Protein AF-A0A4Y2E9I8-F1 (afdb_monomer_lite)

Secondary structure (DSSP, 8-state):
-HHHHHHHHHHHHHHHHHHHHHS--HHHHHHHHHHHHHTTSS------------HHHHHHHHHH-TT--HHHHHHHHT--HHHHHHHHHHSGGGGTSSTTGGGSS--

Structure (mmCIF, N/CA/C/O backbone):
data_AF-A0A4Y2E9I8-F1
#
_entry.id   AF-A0A4Y2E9I8-F1
#
loop_
_atom_site.group_PDB
_atom_site.id
_atom_site.type_symbol
_atom_site.label_atom_id
_atom_site.label_alt_id
_atom_site.label_comp_id
_atom_site.label_asym_id
_atom_site.label_entity_id
_atom_site.label_seq_id
_atom_site.pdbx_PDB_ins_code
_atom_site.Cartn_x
_atom_site.Cartn_y
_atom_site.Cartn_z
_atom_site.occupancy
_atom_site.B_iso_or_equiv
_atom_site.auth_seq_id
_atom_site.auth_comp_id
_atom_site.auth_asym_id
_atom_site.auth_atom_id
_atom_site.pdbx_PDB_model_num
ATOM 1 N N . MET A 1 1 ? 27.742 11.041 17.608 1.00 61.47 1 MET A N 1
ATOM 2 C CA . MET A 1 1 ? 26.608 10.712 16.706 1.00 61.47 1 MET A CA 1
ATOM 3 C C . MET A 1 1 ? 25.379 10.125 17.423 1.00 61.47 1 MET A C 1
ATOM 5 O O . MET A 1 1 ? 24.273 10.298 16.929 1.00 61.47 1 MET A O 1
ATOM 9 N N . LEU A 1 2 ? 25.529 9.510 18.608 1.00 61.69 2 LEU A N 1
ATOM 10 C CA . LEU A 1 2 ? 24.432 8.909 19.395 1.00 61.69 2 LEU A CA 1
ATOM 11 C C . LEU A 1 2 ? 23.350 9.910 19.869 1.00 61.69 2 LEU A C 1
ATOM 13 O O . LEU A 1 2 ? 22.173 9.569 19.943 1.00 61.69 2 LEU A O 1
ATOM 17 N N . LEU A 1 3 ? 23.739 11.164 20.132 1.00 62.16 3 LEU A N 1
ATOM 18 C CA . LEU A 1 3 ? 22.830 12.228 20.582 1.00 62.16 3 LEU A CA 1
ATOM 19 C C . LEU A 1 3 ? 21.761 12.582 19.534 1.00 62.16 3 LEU A C 1
ATOM 21 O O . LEU A 1 3 ? 20.611 12.819 19.888 1.00 62.16 3 LEU A O 1
ATOM 25 N N . ILE A 1 4 ? 22.112 12.540 18.245 1.00 70.12 4 ILE A N 1
ATOM 26 C CA . ILE A 1 4 ? 21.198 12.870 17.139 1.00 70.12 4 ILE A CA 1
ATOM 27 C C . ILE A 1 4 ? 20.116 11.790 16.998 1.00 70.12 4 ILE A C 1
ATOM 29 O O . ILE A 1 4 ? 18.939 12.101 16.821 1.00 70.12 4 ILE A O 1
ATOM 33 N N . TYR A 1 5 ? 20.495 10.518 17.151 1.00 64.06 5 TYR A N 1
ATOM 34 C CA . TYR A 1 5 ? 19.553 9.398 17.110 1.00 64.06 5 TYR A CA 1
ATOM 35 C C . TYR A 1 5 ? 18.643 9.359 18.351 1.00 64.06 5 TYR A C 1
ATOM 37 O O . TYR A 1 5 ? 17.439 9.130 18.234 1.00 64.06 5 TYR A O 1
ATOM 45 N N . GLY A 1 6 ? 19.188 9.662 19.537 1.00 71.75 6 GLY A N 1
ATOM 46 C CA . GLY A 1 6 ? 18.408 9.789 20.774 1.00 71.75 6 GLY A CA 1
ATOM 47 C C . GLY A 1 6 ? 17.370 10.915 20.713 1.00 71.75 6 GLY A C 1
ATOM 48 O O . GLY A 1 6 ? 16.214 10.716 21.091 1.00 71.75 6 GLY A O 1
ATOM 49 N N . GLU A 1 7 ? 17.749 12.071 20.163 1.00 76.56 7 GLU A N 1
ATOM 50 C CA . GLU A 1 7 ? 16.843 13.195 19.902 1.00 76.56 7 GLU A CA 1
ATOM 51 C C . GLU A 1 7 ? 15.753 12.842 18.884 1.00 76.56 7 GLU A C 1
ATOM 53 O O . GLU A 1 7 ? 14.580 13.153 19.101 1.00 76.56 7 GLU A O 1
ATOM 58 N N . TYR A 1 8 ? 16.106 12.138 17.806 1.00 78.00 8 TYR A N 1
ATOM 59 C CA . TYR A 1 8 ? 15.140 11.661 16.816 1.00 78.00 8 TYR A CA 1
ATOM 60 C C . TYR A 1 8 ? 14.110 10.711 17.446 1.00 78.00 8 TYR A C 1
ATOM 62 O O . TYR A 1 8 ? 12.904 10.882 17.262 1.00 78.00 8 TYR A O 1
ATOM 70 N N . GLY A 1 9 ? 14.563 9.767 18.276 1.00 78.62 9 GLY A N 1
ATOM 71 C CA . GLY A 1 9 ? 13.690 8.847 19.007 1.00 78.62 9 GLY A CA 1
ATOM 72 C C . GLY A 1 9 ? 12.769 9.551 20.009 1.00 78.62 9 GLY A C 1
ATOM 73 O O . GLY A 1 9 ? 11.586 9.211 20.107 1.00 78.62 9 GLY A O 1
ATOM 74 N N . ARG A 1 10 ? 13.271 10.565 20.727 1.00 83.25 10 ARG A N 1
ATOM 75 C CA . ARG A 1 10 ? 12.455 11.391 21.635 1.00 83.25 10 ARG A CA 1
ATOM 76 C C . ARG A 1 10 ? 11.383 12.169 20.878 1.00 83.25 10 ARG A C 1
ATOM 78 O O . ARG A 1 10 ? 10.215 12.109 21.257 1.00 83.25 10 ARG A O 1
ATOM 85 N N . LYS A 1 11 ? 11.747 12.830 19.777 1.00 85.88 11 LYS A N 1
ATOM 86 C CA . LYS A 1 11 ? 10.803 13.569 18.925 1.00 85.88 11 LYS A CA 1
ATOM 87 C C . LYS A 1 11 ? 9.749 12.650 18.310 1.00 85.88 11 LYS A C 1
ATOM 89 O O . LYS A 1 11 ? 8.575 13.007 18.316 1.00 85.88 11 LYS A O 1
ATOM 94 N N . ALA A 1 12 ? 10.128 11.450 17.871 1.00 84.19 12 ALA A N 1
ATOM 95 C CA . ALA A 1 12 ? 9.193 10.456 17.345 1.00 84.19 12 ALA A CA 1
ATOM 96 C C . ALA A 1 12 ? 8.169 10.004 18.401 1.00 84.19 12 ALA A C 1
ATOM 98 O O . ALA A 1 12 ? 6.973 9.935 18.117 1.00 84.19 12 ALA A O 1
ATOM 99 N N . LYS A 1 13 ? 8.608 9.758 19.642 1.00 85.19 13 LYS A N 1
ATOM 100 C CA . LYS A 1 13 ? 7.710 9.411 20.758 1.00 85.19 13 LYS A CA 1
ATOM 101 C C . LYS A 1 13 ? 6.758 10.555 21.108 1.00 85.19 13 LYS A C 1
ATOM 103 O O . LYS A 1 13 ? 5.561 10.317 21.262 1.00 85.19 13 LYS A O 1
ATOM 108 N N . SER A 1 14 ? 7.263 11.784 21.185 1.00 87.06 14 SER A N 1
ATOM 109 C CA . SER A 1 14 ? 6.438 12.970 21.435 1.00 87.06 14 SER A CA 1
ATOM 110 C C . SER A 1 14 ? 5.425 13.205 20.314 1.00 87.06 14 SER A C 1
ATOM 112 O O . SER A 1 14 ? 4.254 13.445 20.595 1.00 87.06 14 SER A O 1
ATOM 114 N N . ALA A 1 15 ? 5.831 13.052 19.050 1.00 82.62 15 ALA A N 1
ATOM 115 C CA . ALA A 1 15 ? 4.941 13.153 17.896 1.00 82.62 15 ALA A CA 1
ATOM 116 C C . ALA A 1 15 ? 3.855 12.066 17.912 1.00 82.62 15 ALA A C 1
ATOM 118 O O . ALA A 1 15 ? 2.685 12.357 17.668 1.00 82.62 15 ALA A O 1
ATOM 119 N N . ALA A 1 16 ? 4.208 10.827 18.266 1.00 82.25 16 ALA A N 1
ATOM 120 C CA . ALA A 1 16 ? 3.245 9.739 18.410 1.00 82.25 16 ALA A CA 1
ATOM 121 C C . ALA A 1 16 ? 2.235 10.004 19.540 1.00 82.25 16 ALA A C 1
ATOM 123 O O . ALA A 1 16 ? 1.048 9.711 19.379 1.00 82.25 16 ALA A O 1
ATOM 124 N N . ARG A 1 17 ? 2.676 10.582 20.666 1.00 84.81 17 ARG A N 1
ATOM 125 C CA . ARG A 1 17 ? 1.788 10.966 21.773 1.00 84.81 17 ARG A CA 1
ATOM 126 C C . ARG A 1 17 ? 0.852 12.102 21.365 1.00 84.81 17 ARG A C 1
ATOM 128 O O . ARG A 1 17 ? -0.357 11.952 21.497 1.00 84.81 17 ARG A O 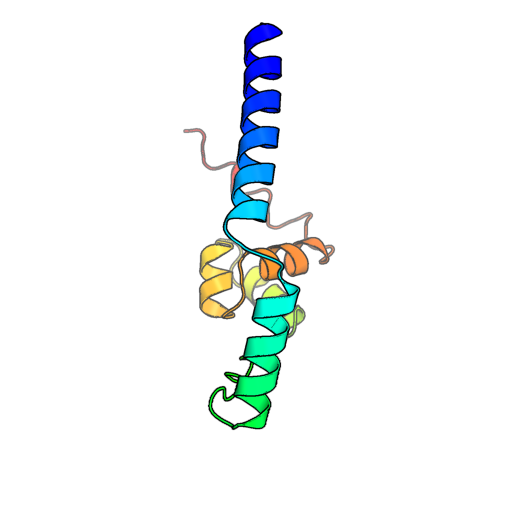1
ATOM 135 N N . LEU A 1 18 ? 1.394 13.155 20.752 1.00 85.62 18 LEU A N 1
ATOM 136 C CA . LEU A 1 18 ? 0.623 14.282 20.225 1.00 85.62 18 LEU A CA 1
ATOM 137 C C . LEU A 1 18 ? -0.423 13.828 19.195 1.00 85.62 18 LEU A C 1
ATOM 139 O O . LEU A 1 18 ? -1.553 14.304 19.208 1.00 85.62 18 LEU A O 1
ATOM 143 N N . HIS A 1 19 ? -0.080 12.881 18.317 1.00 76.38 19 HIS A N 1
ATOM 144 C CA . HIS A 1 19 ? -1.027 12.318 17.353 1.00 76.38 19 HIS A CA 1
ATOM 145 C C . HIS A 1 19 ? -2.166 11.556 18.047 1.00 76.38 19 HIS A C 1
ATOM 147 O O . HIS A 1 19 ? -3.312 11.635 17.613 1.00 76.38 19 HIS A O 1
ATOM 153 N N . ARG A 1 20 ? -1.879 10.811 19.122 1.00 74.06 2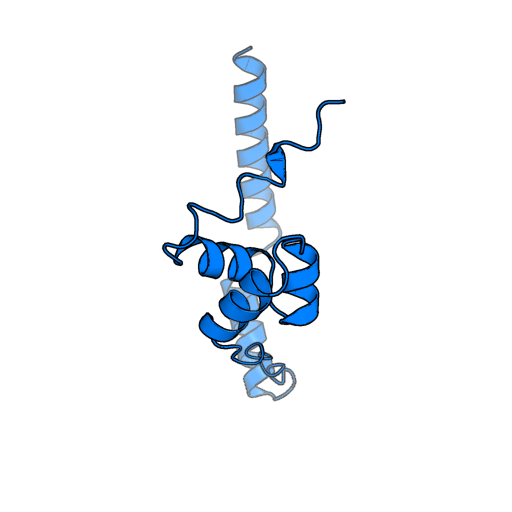0 ARG A N 1
ATOM 154 C CA . ARG A 1 20 ? -2.909 10.110 19.909 1.00 74.06 20 ARG A CA 1
ATOM 155 C C . ARG A 1 20 ? -3.809 11.076 20.681 1.00 74.06 20 ARG A C 1
ATOM 157 O O . ARG A 1 20 ? -5.005 10.827 20.756 1.00 74.06 20 ARG A O 1
ATOM 164 N N . GLU A 1 21 ? -3.245 12.157 21.212 1.00 80.38 21 GLU A N 1
ATOM 165 C CA . GLU A 1 21 ? -3.980 13.212 21.922 1.00 80.38 21 GLU A CA 1
ATOM 166 C C . GLU A 1 21 ? -4.883 14.015 20.970 1.00 80.38 21 GLU A C 1
ATOM 168 O O . GLU A 1 21 ? -6.044 14.259 21.283 1.00 80.38 21 GLU A O 1
ATOM 173 N N . ARG A 1 22 ? -4.388 14.381 19.777 1.00 77.94 22 ARG A N 1
ATOM 174 C CA . ARG A 1 22 ? -5.154 15.151 18.775 1.00 77.94 22 ARG A CA 1
ATOM 175 C C . ARG A 1 22 ? -6.220 14.339 18.050 1.00 77.94 22 ARG A C 1
ATOM 177 O O . ARG A 1 22 ? -7.233 14.898 17.645 1.00 77.94 22 ARG A O 1
ATOM 184 N N . PHE A 1 23 ? -5.991 13.043 17.860 1.00 69.56 23 PHE A N 1
ATOM 185 C CA . PHE A 1 23 ? -6.920 12.160 17.163 1.00 69.56 23 PHE A CA 1
ATOM 186 C C . PHE A 1 23 ? -7.371 11.041 18.104 1.00 69.56 23 PHE A C 1
ATOM 188 O O . PHE A 1 23 ? -6.800 9.943 18.064 1.00 69.56 23 PHE A O 1
ATOM 195 N N . PRO A 1 24 ? -8.396 11.290 18.944 1.00 63.31 24 PRO A N 1
ATOM 196 C CA . PRO A 1 24 ? -8.937 10.287 19.847 1.00 63.31 24 PRO A CA 1
ATOM 197 C C . PRO A 1 24 ? -9.547 9.128 19.045 1.00 63.31 24 PRO A C 1
ATOM 199 O O . PRO A 1 24 ? -10.680 9.177 18.571 1.00 63.31 24 PRO A O 1
ATOM 202 N N . ALA A 1 25 ? -8.724 8.087 18.905 1.00 69.19 25 ALA A N 1
ATOM 203 C CA . ALA A 1 25 ? -8.965 6.745 18.389 1.00 69.19 25 ALA A CA 1
ATOM 204 C C . ALA A 1 25 ? -9.638 6.609 17.005 1.00 69.19 25 ALA A C 1
ATOM 206 O O . ALA A 1 25 ? -10.765 7.027 16.753 1.00 69.19 25 ALA A O 1
ATOM 207 N N . ARG A 1 26 ? -9.005 5.782 16.160 1.00 60.78 26 ARG A N 1
ATOM 208 C CA . ARG A 1 26 ? -9.602 5.132 14.973 1.00 60.78 26 ARG A CA 1
ATOM 209 C C . ARG A 1 26 ? -10.999 4.534 15.217 1.00 60.78 26 ARG A C 1
ATOM 211 O O . ARG A 1 26 ? -11.763 4.363 14.278 1.00 60.78 26 ARG A O 1
ATOM 218 N N . GLN A 1 27 ? -11.345 4.191 16.458 1.00 63.72 27 GLN A N 1
ATOM 219 C CA . GLN A 1 27 ? -12.671 3.671 16.790 1.00 63.72 27 GLN A CA 1
ATOM 220 C C . GLN A 1 27 ? -13.774 4.721 16.627 1.00 63.72 27 GLN A C 1
ATOM 222 O O . GLN A 1 27 ? -14.878 4.373 16.220 1.00 63.72 27 GLN A O 1
ATOM 227 N N . THR A 1 28 ? -13.491 5.993 16.905 1.00 69.44 28 THR A N 1
ATOM 228 C CA . THR A 1 28 ? -14.468 7.081 16.785 1.00 69.44 28 THR A CA 1
ATOM 229 C C . THR A 1 28 ? -14.788 7.337 15.320 1.00 69.44 28 THR A C 1
ATOM 231 O O . THR A 1 28 ? -15.957 7.398 14.952 1.00 69.44 28 THR A O 1
ATOM 234 N N . SER A 1 29 ? -13.769 7.361 14.453 1.00 78.06 29 SER A N 1
ATOM 235 C CA . SER A 1 29 ? -13.977 7.488 13.008 1.00 78.06 29 SER A CA 1
ATOM 236 C C . SER A 1 29 ? -14.711 6.281 12.423 1.00 78.06 29 SER A C 1
ATOM 238 O O . SER A 1 29 ? -15.620 6.466 11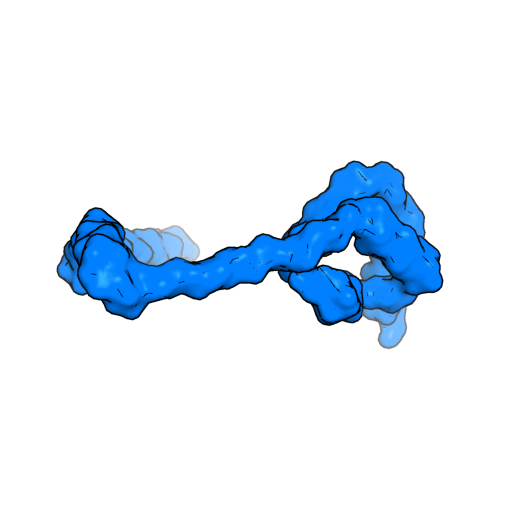.623 1.00 78.06 29 SER A O 1
ATOM 240 N N . LEU A 1 30 ? -14.413 5.055 12.866 1.00 80.62 30 LEU A N 1
ATOM 241 C CA . LEU A 1 30 ? -15.163 3.867 12.440 1.00 80.62 30 LEU A CA 1
ATOM 242 C C . LEU A 1 30 ? -16.619 3.889 12.918 1.00 80.62 30 LEU A C 1
ATOM 244 O O . LEU A 1 30 ? -17.507 3.518 12.157 1.00 80.62 30 LEU A O 1
ATOM 248 N N . LYS A 1 31 ? -16.888 4.356 14.141 1.00 83.75 31 LYS A N 1
ATOM 249 C CA . LYS A 1 31 ? -18.256 4.530 14.656 1.00 83.75 31 LYS A CA 1
ATOM 250 C C . LYS A 1 31 ? -19.021 5.602 13.878 1.00 83.75 31 LYS A C 1
ATOM 252 O O . LYS A 1 31 ? -20.183 5.383 13.551 1.00 83.75 31 LYS A O 1
ATOM 257 N N . VAL A 1 32 ? -18.375 6.717 13.533 1.00 83.06 32 VAL A N 1
ATOM 258 C CA . VAL A 1 32 ? -18.956 7.768 12.681 1.00 83.06 32 VAL A CA 1
ATOM 259 C C . VAL A 1 32 ? -19.242 7.224 11.284 1.00 83.06 32 VAL A C 1
ATOM 261 O O . VAL A 1 32 ? -20.364 7.340 10.811 1.00 83.06 32 VAL A O 1
ATOM 264 N N . VAL A 1 33 ? -18.283 6.540 10.654 1.00 82.75 33 VAL A N 1
ATOM 265 C CA . VAL A 1 33 ? -18.477 5.905 9.340 1.00 82.75 33 VAL A CA 1
ATOM 266 C C . VAL A 1 33 ? -19.586 4.850 9.383 1.00 82.75 33 VAL A C 1
ATOM 268 O O . VAL A 1 33 ? -20.354 4.750 8.432 1.00 82.75 33 VAL A O 1
ATOM 271 N N . LYS A 1 34 ? -19.707 4.083 10.473 1.00 85.56 34 LYS A N 1
ATOM 272 C CA . LYS A 1 34 ? -20.796 3.117 10.665 1.00 85.56 34 LYS A CA 1
ATOM 273 C C . LYS A 1 34 ? -22.158 3.816 10.713 1.00 85.56 34 LYS A C 1
ATOM 275 O O . LYS A 1 34 ? -23.030 3.458 9.931 1.00 85.56 34 LYS A O 1
ATOM 280 N N . ARG A 1 35 ? -22.308 4.854 11.542 1.00 86.50 35 ARG A N 1
ATOM 281 C CA . ARG A 1 35 ? -23.553 5.638 11.638 1.00 86.50 35 ARG A CA 1
ATOM 282 C C . ARG A 1 35 ? -23.916 6.306 10.313 1.00 86.50 35 ARG A C 1
ATOM 284 O O . ARG A 1 35 ? -25.053 6.224 9.878 1.00 86.50 35 ARG A O 1
ATOM 291 N N . LEU A 1 36 ? -22.941 6.889 9.619 1.00 86.62 36 LEU A N 1
ATOM 292 C CA . LEU A 1 36 ? -23.165 7.512 8.311 1.00 86.62 36 LEU A CA 1
ATOM 293 C C . LEU A 1 36 ? -23.603 6.509 7.231 1.00 86.62 36 LEU A C 1
ATOM 295 O O . LEU A 1 36 ? -24.324 6.887 6.309 1.00 86.62 36 LEU A O 1
ATOM 299 N N . ARG A 1 37 ? -23.181 5.241 7.333 1.00 83.75 37 ARG A N 1
ATOM 300 C CA . ARG A 1 37 ? -23.672 4.152 6.472 1.00 83.75 37 ARG A CA 1
ATOM 301 C C . ARG A 1 37 ? -25.094 3.736 6.836 1.00 83.75 37 ARG A C 1
ATOM 303 O O . ARG A 1 37 ? -25.883 3.510 5.930 1.00 83.75 37 ARG A O 1
ATOM 310 N N . GLU A 1 38 ? -25.422 3.671 8.126 1.00 86.94 38 GLU A N 1
ATOM 311 C CA . GLU A 1 38 ? -26.783 3.384 8.611 1.00 86.94 38 GLU A CA 1
ATOM 312 C C . GLU A 1 38 ? -27.785 4.454 8.147 1.00 86.94 38 GLU A C 1
ATOM 314 O O . GLU A 1 38 ? -28.893 4.120 7.748 1.00 86.94 38 GLU A O 1
ATOM 319 N N . THR A 1 39 ? -27.388 5.731 8.120 1.00 86.50 39 THR A N 1
ATOM 320 C CA . THR A 1 39 ? -28.228 6.841 7.624 1.00 86.50 39 THR A CA 1
ATOM 321 C C . THR A 1 39 ? -28.212 6.985 6.093 1.00 86.50 39 THR A C 1
ATOM 323 O O . THR A 1 39 ? -28.820 7.904 5.557 1.00 86.50 39 THR A O 1
ATOM 326 N N . GLY A 1 40 ? -27.476 6.138 5.363 1.00 81.00 40 GLY A N 1
ATOM 327 C CA . GLY A 1 40 ? -27.359 6.216 3.899 1.00 81.00 40 GLY A CA 1
ATOM 328 C C . GLY A 1 40 ? -26.583 7.430 3.360 1.00 81.00 40 GLY A C 1
ATOM 329 O O . GLY A 1 40 ? -26.464 7.588 2.149 1.00 81.00 40 GLY A O 1
ATOM 330 N N . CYS A 1 41 ? -26.011 8.266 4.233 1.00 81.19 41 CYS A N 1
ATOM 331 C CA . CYS A 1 41 ? -25.219 9.447 3.867 1.00 81.19 41 CYS A CA 1
ATOM 332 C C . CYS A 1 41 ? -23.883 9.066 3.206 1.00 81.19 41 CYS A C 1
ATOM 334 O O . CYS A 1 41 ? -23.377 9.773 2.337 1.00 81.19 41 CYS A O 1
ATOM 336 N N . VAL A 1 42 ? -23.319 7.918 3.592 1.00 78.62 42 VAL A N 1
ATOM 337 C CA . VAL A 1 42 ? -22.140 7.337 2.946 1.00 78.62 42 VAL A CA 1
ATOM 338 C C . VAL A 1 42 ? -22.584 6.148 2.111 1.00 78.62 42 VAL A C 1
ATOM 340 O O . VAL A 1 42 ? -22.678 5.021 2.603 1.00 78.62 42 VAL A O 1
ATOM 343 N N . THR A 1 43 ? -22.789 6.378 0.818 1.00 71.62 43 THR A N 1
ATOM 344 C CA . THR A 1 43 ? -22.717 5.285 -0.145 1.00 71.62 43 THR A CA 1
ATOM 345 C C . THR A 1 43 ? -21.267 4.815 -0.153 1.00 71.62 43 THR A C 1
ATOM 347 O O . THR A 1 43 ? -20.330 5.607 -0.292 1.00 71.62 43 THR A O 1
ATOM 350 N N . SER A 1 44 ? -21.025 3.520 0.073 1.00 68.69 44 SER A N 1
ATOM 351 C CA . SER A 1 44 ? -19.704 2.994 -0.245 1.00 68.69 44 SER A CA 1
ATOM 352 C C . SER A 1 44 ? -19.495 3.277 -1.717 1.00 68.69 44 SER A C 1
ATOM 354 O O . SER A 1 44 ? -20.182 2.673 -2.541 1.00 68.69 44 SER A O 1
ATOM 356 N N . ARG A 1 45 ? -18.562 4.181 -2.042 1.00 67.94 45 ARG A N 1
ATOM 357 C CA . ARG A 1 45 ? -18.029 4.257 -3.397 1.00 67.94 45 ARG A CA 1
ATOM 358 C C . ARG A 1 45 ? -17.757 2.808 -3.781 1.00 67.94 45 ARG A C 1
ATOM 360 O O . ARG A 1 45 ? -17.063 2.147 -2.990 1.00 67.94 45 ARG A O 1
ATOM 367 N N . PRO A 1 46 ? -18.355 2.282 -4.868 1.00 60.16 46 PRO A N 1
ATOM 368 C CA . PRO A 1 46 ? -18.030 0.942 -5.299 1.00 60.16 46 PRO A CA 1
ATOM 369 C C . PRO A 1 46 ? -16.517 0.916 -5.300 1.00 60.16 46 PRO A C 1
ATOM 371 O O . PRO A 1 46 ? -15.879 1.801 -5.886 1.00 60.16 46 PRO A O 1
ATOM 374 N N . ARG A 1 47 ? -15.933 -0.007 -4.523 1.00 59.38 47 ARG A N 1
ATOM 375 C CA . ARG A 1 47 ? -14.546 -0.351 -4.779 1.00 59.38 47 ARG A CA 1
ATOM 376 C C . ARG A 1 47 ? -14.610 -0.666 -6.255 1.00 59.38 47 ARG A C 1
ATOM 378 O O . ARG A 1 47 ? -15.313 -1.600 -6.634 1.00 59.38 47 ARG A O 1
ATOM 385 N N . ILE A 1 48 ? -14.003 0.186 -7.077 1.00 53.53 48 ILE A N 1
ATOM 386 C CA . ILE A 1 48 ? -13.637 -0.205 -8.418 1.00 53.53 48 ILE A CA 1
ATOM 387 C C . ILE A 1 48 ? -12.646 -1.308 -8.092 1.00 53.53 48 ILE A C 1
ATOM 389 O O . ILE A 1 48 ? -11.480 -1.048 -7.808 1.00 53.53 48 ILE A O 1
ATOM 393 N N . VAL A 1 49 ? -13.182 -2.513 -7.885 1.00 52.88 49 VAL A N 1
ATOM 394 C CA . VAL A 1 49 ? -12.441 -3.750 -7.900 1.00 52.88 49 VAL A CA 1
ATOM 395 C C . VAL A 1 49 ? -11.831 -3.621 -9.268 1.00 52.88 49 VAL A C 1
ATOM 397 O O . VAL A 1 49 ? -12.571 -3.651 -10.256 1.00 52.88 49 VAL A O 1
ATOM 400 N N . GLY A 1 50 ? -10.558 -3.206 -9.285 1.00 55.72 50 GLY A N 1
ATOM 401 C CA . GLY A 1 50 ? -9.852 -2.892 -10.513 1.00 55.72 50 GLY A CA 1
ATOM 402 C C . GLY A 1 50 ? -10.215 -3.998 -11.473 1.00 55.72 50 GLY A C 1
ATOM 403 O O . GLY A 1 50 ? -10.227 -5.160 -11.049 1.00 55.72 50 GLY A O 1
ATOM 404 N N . ARG A 1 51 ? -10.675 -3.609 -12.672 1.00 59.62 51 ARG A N 1
ATOM 405 C CA . ARG A 1 51 ? -11.024 -4.519 -13.764 1.00 59.62 51 ARG A CA 1
ATOM 406 C C . ARG A 1 51 ? -10.124 -5.735 -13.605 1.00 59.62 51 ARG A C 1
ATOM 408 O O . ARG A 1 51 ? -8.913 -5.532 -13.541 1.00 59.62 51 ARG A O 1
ATOM 415 N N . LYS A 1 52 ? -10.703 -6.914 -13.349 1.00 63.31 52 LYS A N 1
ATOM 416 C CA . LYS A 1 52 ? -9.942 -8.121 -13.003 1.00 63.31 52 LYS A CA 1
ATOM 417 C C . LYS A 1 52 ? -9.168 -8.539 -14.251 1.00 63.31 52 LYS A C 1
ATOM 419 O O . LYS A 1 52 ? -9.600 -9.411 -14.989 1.00 63.31 52 LYS A O 1
ATOM 424 N N . VAL A 1 53 ? -8.109 -7.794 -14.539 1.00 69.75 53 VAL A N 1
ATOM 425 C CA . VAL A 1 53 ? -7.122 -8.077 -15.559 1.00 69.75 53 VAL A CA 1
ATOM 426 C C . VAL A 1 53 ? -6.416 -9.295 -15.018 1.00 69.75 53 VAL A C 1
ATOM 428 O O . VAL A 1 53 ? -5.893 -9.265 -13.898 1.00 69.75 53 VAL A O 1
ATOM 431 N N . GLN A 1 54 ? -6.519 -10.385 -15.763 1.00 80.88 54 GLN A N 1
ATOM 432 C CA . GLN A 1 54 ? -5.884 -11.614 -15.354 1.00 80.88 54 GLN A CA 1
ATOM 433 C C . GLN A 1 54 ? -4.371 -11.367 -15.352 1.00 80.88 54 GLN A C 1
ATOM 435 O O . GLN A 1 54 ? -3.866 -10.644 -16.218 1.00 80.88 54 GLN A O 1
ATOM 440 N N . PRO A 1 55 ? -3.628 -11.877 -14.360 1.00 77.62 55 PRO A N 1
ATOM 441 C CA . PRO A 1 55 ? -2.180 -11.691 -14.312 1.00 77.62 55 PRO A CA 1
ATOM 442 C C . PRO A 1 55 ? -1.499 -12.184 -15.601 1.00 77.62 55 PRO A C 1
ATOM 444 O O . PRO A 1 55 ? -0.502 -11.605 -16.032 1.00 77.62 55 PRO A O 1
ATOM 447 N N . GLU A 1 56 ? -2.096 -13.170 -16.269 1.00 83.62 56 GLU A N 1
ATOM 448 C CA . GLU A 1 56 ? -1.701 -13.675 -17.580 1.00 83.62 56 GLU A CA 1
ATOM 449 C C . GLU A 1 56 ? -1.801 -12.607 -18.681 1.00 83.62 56 GLU A C 1
ATOM 451 O O . GLU A 1 56 ? -0.898 -12.515 -19.509 1.00 83.62 56 GLU A O 1
ATOM 456 N N . ASP A 1 57 ? -2.828 -11.752 -18.664 1.00 83.25 57 ASP A N 1
ATOM 457 C CA . ASP A 1 57 ? -2.996 -10.663 -19.638 1.00 83.25 57 ASP A CA 1
ATOM 458 C C . ASP A 1 57 ? -1.913 -9.587 -19.457 1.00 83.25 57 ASP A C 1
ATOM 460 O O . ASP A 1 57 ? -1.372 -9.058 -20.432 1.00 83.25 57 ASP A O 1
ATOM 464 N N . VAL A 1 58 ? -1.560 -9.278 -18.201 1.00 83.69 58 VAL A N 1
ATOM 465 C CA . VAL A 1 58 ? -0.470 -8.339 -17.872 1.00 83.69 58 VAL A CA 1
ATOM 466 C C . VAL A 1 58 ? 0.867 -8.899 -18.347 1.00 83.69 58 VAL A C 1
ATOM 468 O O . VAL A 1 58 ? 1.680 -8.167 -18.916 1.00 83.69 58 VAL A O 1
ATOM 471 N N . LEU A 1 59 ? 1.089 -10.198 -18.138 1.00 84.00 59 LEU A N 1
ATOM 472 C CA . LEU A 1 59 ? 2.309 -10.877 -18.553 1.00 84.00 59 LEU A CA 1
ATOM 473 C C . LEU A 1 59 ? 2.413 -10.961 -20.081 1.00 84.00 59 LEU A C 1
ATOM 475 O O . LEU A 1 59 ? 3.461 -10.632 -20.630 1.00 84.00 59 LEU A O 1
ATOM 479 N N . ALA A 1 60 ? 1.332 -11.322 -20.775 1.00 85.12 60 ALA A N 1
ATOM 480 C CA . ALA A 1 60 ? 1.279 -11.355 -22.235 1.00 85.12 60 ALA A CA 1
ATOM 481 C C . ALA A 1 60 ? 1.561 -9.971 -22.838 1.00 85.12 60 ALA A C 1
ATOM 483 O O . ALA A 1 60 ? 2.337 -9.849 -23.787 1.00 85.12 60 ALA A O 1
ATOM 484 N N . TYR A 1 61 ? 1.001 -8.912 -22.247 1.00 82.56 61 TYR A N 1
ATOM 485 C CA . TYR A 1 61 ? 1.263 -7.544 -22.682 1.00 82.56 61 TYR A CA 1
ATOM 486 C C . TYR A 1 61 ? 2.722 -7.126 -22.448 1.00 82.56 61 TYR A C 1
ATOM 488 O O . TYR A 1 61 ? 3.327 -6.509 -23.327 1.00 82.56 61 TYR A O 1
ATOM 496 N N . ALA A 1 62 ? 3.306 -7.478 -21.298 1.00 83.00 62 ALA A N 1
ATOM 497 C CA . ALA A 1 62 ? 4.712 -7.208 -20.998 1.00 83.00 62 ALA A CA 1
ATOM 498 C C . ALA A 1 62 ? 5.662 -7.965 -21.944 1.00 83.00 62 ALA A C 1
ATOM 500 O O . ALA A 1 62 ? 6.648 -7.393 -22.401 1.00 83.00 62 ALA A O 1
ATOM 501 N N . LEU A 1 63 ? 5.335 -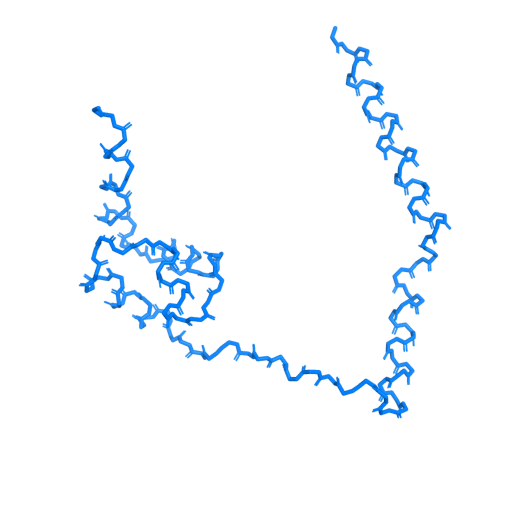9.214 -22.294 1.00 83.50 63 LEU A N 1
ATOM 502 C CA . LEU A 1 63 ? 6.087 -10.024 -23.258 1.00 83.50 63 LEU A CA 1
ATOM 503 C C . LEU A 1 63 ? 6.003 -9.469 -24.685 1.00 83.50 63 LEU A C 1
ATOM 505 O O . LEU A 1 63 ? 7.005 -9.460 -25.395 1.00 83.50 63 LEU A O 1
ATOM 509 N N . ALA A 1 64 ? 4.837 -8.965 -25.095 1.00 84.81 64 ALA A N 1
ATOM 510 C CA . ALA A 1 64 ? 4.665 -8.303 -26.388 1.00 84.81 64 ALA A CA 1
ATOM 511 C C . ALA A 1 64 ? 5.386 -6.941 -26.463 1.00 84.81 64 ALA A C 1
ATOM 513 O O . ALA A 1 64 ? 5.714 -6.473 -27.552 1.00 84.81 64 ALA A O 1
ATOM 514 N N . HIS A 1 65 ? 5.658 -6.310 -25.314 1.00 82.25 65 HIS A N 1
ATOM 515 C CA . HIS A 1 65 ? 6.286 -4.990 -25.219 1.00 82.25 65 HIS A CA 1
ATOM 516 C C . HIS A 1 65 ? 7.469 -5.003 -24.232 1.00 82.25 65 HIS A C 1
ATOM 518 O O . HIS A 1 65 ? 7.399 -4.357 -23.179 1.00 82.25 65 HIS A O 1
ATOM 524 N N . PRO A 1 66 ? 8.596 -5.657 -24.571 1.00 73.38 66 PRO A N 1
ATOM 525 C CA . PRO A 1 66 ? 9.734 -5.854 -23.661 1.00 73.38 66 PRO A CA 1
ATOM 526 C C . PRO A 1 66 ? 10.403 -4.546 -23.205 1.00 73.38 66 PRO A C 1
ATOM 528 O O . PRO A 1 66 ? 11.065 -4.498 -22.174 1.00 73.38 66 PRO A O 1
ATOM 531 N N . ARG A 1 67 ? 10.209 -3.451 -23.952 1.00 80.12 67 ARG A N 1
ATOM 532 C CA . ARG A 1 67 ? 10.718 -2.109 -23.616 1.00 80.12 67 ARG A CA 1
ATOM 533 C C . ARG A 1 67 ? 9.736 -1.276 -22.782 1.00 80.12 67 ARG A C 1
ATOM 535 O O . ARG A 1 67 ? 10.034 -0.132 -22.437 1.00 80.12 67 ARG A O 1
ATOM 542 N N . SER A 1 68 ? 8.544 -1.801 -22.494 1.00 77.44 68 SER A N 1
ATOM 543 C CA . SER A 1 68 ? 7.533 -1.078 -21.728 1.00 77.44 68 SER A CA 1
ATOM 544 C C . SER A 1 68 ? 7.961 -0.918 -20.271 1.00 77.44 68 SER A C 1
ATOM 546 O O . SER A 1 68 ? 8.422 -1.848 -19.614 1.00 77.44 68 SER A O 1
ATOM 548 N N . SER A 1 69 ? 7.829 0.301 -19.749 1.00 79.50 69 SER A N 1
ATOM 549 C CA . SER A 1 69 ? 8.105 0.550 -18.336 1.00 79.50 69 SER A CA 1
ATOM 550 C C . SER A 1 69 ? 6.944 0.067 -17.463 1.00 79.50 69 SER A C 1
ATOM 552 O O . SER A 1 69 ? 5.787 0.058 -17.889 1.00 79.50 69 SER A O 1
ATOM 554 N N . THR A 1 70 ? 7.219 -0.218 -16.187 1.00 77.44 70 THR A N 1
ATOM 555 C CA . THR A 1 70 ? 6.179 -0.519 -15.181 1.00 77.44 70 THR A CA 1
ATOM 556 C C . THR A 1 70 ? 5.134 0.594 -15.051 1.00 77.44 70 THR A C 1
ATOM 558 O O . THR A 1 70 ? 3.996 0.332 -14.667 1.00 77.44 70 THR A O 1
ATOM 561 N N . LYS A 1 71 ? 5.491 1.837 -15.412 1.00 83.06 71 LYS A N 1
ATOM 562 C CA . LYS A 1 71 ? 4.560 2.965 -15.507 1.00 83.06 71 LYS A CA 1
ATOM 563 C C . LYS A 1 71 ? 3.568 2.780 -16.661 1.00 83.06 71 LYS A C 1
ATOM 565 O O . LYS A 1 71 ? 2.369 2.873 -16.420 1.00 83.06 71 LYS A O 1
ATOM 570 N N . MET A 1 72 ? 4.040 2.451 -17.864 1.00 83.06 72 MET A N 1
ATOM 571 C CA . MET A 1 72 ? 3.137 2.211 -18.998 1.00 83.06 72 MET A CA 1
ATOM 572 C C . MET A 1 72 ? 2.229 1.004 -18.754 1.00 83.06 72 MET A C 1
ATOM 574 O O . MET A 1 72 ? 1.041 1.062 -19.047 1.00 83.06 72 MET A O 1
ATOM 578 N N . LEU A 1 73 ? 2.754 -0.057 -18.134 1.00 82.25 73 LEU A N 1
ATOM 579 C CA . LEU A 1 73 ? 1.946 -1.205 -17.712 1.00 82.25 73 LEU A CA 1
ATOM 580 C C . LEU A 1 73 ? 0.840 -0.788 -16.726 1.00 82.25 73 LEU A C 1
ATOM 582 O O . LEU A 1 73 ? -0.299 -1.229 -16.854 1.00 82.25 73 LEU A O 1
ATOM 586 N N . SER A 1 74 ? 1.146 0.101 -15.771 1.00 83.19 74 SER A N 1
ATOM 587 C CA . SER A 1 74 ? 0.166 0.582 -14.778 1.00 83.19 74 SER A CA 1
ATOM 588 C C . SER A 1 74 ? -0.957 1.399 -15.396 1.00 83.19 74 SER A C 1
ATOM 590 O O . SER A 1 74 ? -2.115 1.260 -15.006 1.00 83.19 74 SER A O 1
ATOM 592 N N . GLU A 1 75 ? -0.620 2.194 -16.405 1.00 84.81 75 GLU A N 1
ATOM 593 C CA . GLU A 1 75 ? -1.569 3.029 -17.131 1.00 84.81 75 GLU A CA 1
ATOM 594 C C . GLU A 1 75 ? -2.464 2.171 -18.039 1.00 84.81 75 GLU A C 1
ATOM 596 O O . GLU A 1 75 ? -3.687 2.300 -17.983 1.00 84.81 75 GLU A O 1
ATOM 601 N N . ASN A 1 76 ? -1.885 1.218 -18.775 1.00 83.75 76 ASN A N 1
ATOM 602 C CA . ASN A 1 76 ? -2.622 0.359 -19.707 1.00 83.75 76 ASN A CA 1
ATOM 603 C C . ASN A 1 76 ? -3.523 -0.671 -19.012 1.00 83.75 76 ASN A C 1
ATOM 605 O O . ASN A 1 76 ? -4.635 -0.927 -19.469 1.00 83.75 76 ASN A O 1
ATOM 609 N N . CYS A 1 77 ? -3.077 -1.252 -17.896 1.00 77.62 77 CYS A N 1
ATOM 610 C CA . CYS A 1 77 ? -3.853 -2.256 -17.164 1.00 77.62 77 CYS A CA 1
ATOM 611 C C . CYS A 1 77 ? -4.764 -1.647 -16.084 1.00 77.62 77 CYS A C 1
ATOM 613 O O . CYS A 1 77 ? -5.500 -2.380 -15.426 1.00 77.62 77 CYS A O 1
ATOM 615 N N . CYS A 1 78 ? -4.715 -0.325 -15.873 1.00 82.81 78 CYS A N 1
ATOM 616 C CA . CYS A 1 78 ? -5.377 0.360 -14.755 1.00 82.81 78 CYS A CA 1
ATOM 617 C C . CYS A 1 78 ? -5.031 -0.255 -13.379 1.00 82.81 78 CYS A C 1
ATOM 619 O O . CYS A 1 78 ? -5.857 -0.268 -12.463 1.00 82.81 78 CYS A O 1
ATOM 621 N N . LEU A 1 79 ? -3.811 -0.782 -13.238 1.00 82.06 79 LEU A N 1
ATOM 622 C CA . LEU A 1 79 ? -3.304 -1.413 -12.019 1.00 82.06 79 LEU A CA 1
ATOM 623 C C . LEU A 1 79 ? -2.311 -0.490 -11.319 1.00 82.06 79 LEU A C 1
ATOM 625 O O . LEU A 1 79 ? -1.634 0.318 -11.949 1.00 82.06 79 LEU A O 1
ATOM 629 N N . SER A 1 80 ? -2.173 -0.624 -10.001 1.00 84.69 80 SER A N 1
ATOM 630 C CA . SER A 1 80 ? -1.098 0.075 -9.300 1.00 84.69 80 SER A CA 1
ATOM 631 C C . SER A 1 80 ? 0.263 -0.507 -9.694 1.00 84.69 80 SER A C 1
ATOM 633 O O . SER A 1 80 ? 0.398 -1.691 -10.017 1.00 84.69 80 SER A O 1
ATOM 635 N N . LYS A 1 81 ? 1.312 0.314 -9.588 1.00 83.50 81 LYS A N 1
ATOM 636 C CA . LYS A 1 81 ? 2.694 -0.139 -9.800 1.00 83.50 81 LYS A CA 1
ATOM 637 C C . LYS A 1 81 ? 3.074 -1.307 -8.884 1.00 83.50 81 LYS A C 1
ATOM 639 O O . LYS A 1 81 ? 3.830 -2.173 -9.303 1.00 83.50 81 LYS A O 1
ATOM 644 N N . SER A 1 82 ? 2.541 -1.344 -7.658 1.00 82.00 82 SER A N 1
ATOM 645 C CA . SER A 1 82 ? 2.789 -2.445 -6.723 1.00 82.00 82 SER A CA 1
ATOM 646 C C . SER A 1 82 ? 2.110 -3.740 -7.160 1.00 82.00 82 SER A C 1
ATOM 648 O O . SER A 1 82 ? 2.743 -4.784 -7.092 1.00 82.00 82 SER A O 1
ATOM 650 N N . CYS A 1 83 ? 0.875 -3.686 -7.670 1.00 82.94 83 CYS A N 1
ATOM 651 C CA . CYS A 1 83 ? 0.204 -4.867 -8.217 1.00 82.94 83 CYS A CA 1
ATOM 652 C C . CYS A 1 83 ? 0.959 -5.432 -9.425 1.00 82.94 83 CYS A C 1
ATOM 654 O O . CYS A 1 83 ? 1.158 -6.638 -9.503 1.00 82.94 83 CYS A O 1
ATOM 656 N N . ILE A 1 84 ? 1.437 -4.573 -10.328 1.00 84.19 84 ILE A N 1
ATOM 657 C CA . ILE A 1 84 ? 2.257 -5.008 -11.471 1.00 84.19 84 ILE A CA 1
ATOM 658 C C . ILE A 1 84 ? 3.580 -5.606 -11.016 1.00 84.19 84 ILE A C 1
ATOM 660 O O . ILE A 1 84 ? 3.992 -6.632 -11.544 1.00 84.19 84 ILE A O 1
ATOM 664 N N . TRP A 1 85 ? 4.232 -4.992 -10.027 1.00 83.38 85 TRP A N 1
ATOM 665 C CA . TRP A 1 85 ? 5.454 -5.540 -9.453 1.00 83.38 85 TRP A CA 1
ATOM 666 C C . TRP A 1 85 ? 5.232 -6.948 -8.898 1.00 83.38 85 TRP A C 1
ATOM 668 O O . TRP A 1 85 ? 6.000 -7.844 -9.226 1.00 83.38 85 TRP A O 1
ATOM 678 N N . THR A 1 86 ? 4.157 -7.158 -8.132 1.00 82.69 86 THR A N 1
ATOM 679 C CA . THR A 1 86 ? 3.791 -8.475 -7.598 1.00 82.69 86 THR A CA 1
ATOM 680 C C . THR A 1 86 ? 3.570 -9.494 -8.718 1.00 82.69 86 THR A C 1
ATOM 682 O O . THR A 1 86 ? 4.220 -10.534 -8.705 1.00 82.69 86 THR A O 1
ATOM 685 N N . ILE A 1 87 ? 2.764 -9.162 -9.733 1.00 83.62 87 ILE A N 1
ATOM 686 C CA . ILE A 1 87 ? 2.468 -10.056 -10.869 1.00 83.62 87 ILE A CA 1
ATOM 687 C C . ILE A 1 87 ? 3.742 -10.438 -11.634 1.00 83.62 87 ILE A C 1
ATOM 689 O O . ILE A 1 87 ? 3.970 -11.609 -11.929 1.0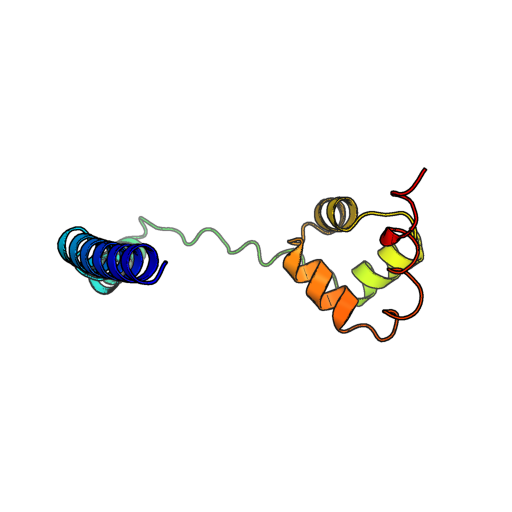0 83.62 87 ILE A O 1
ATOM 693 N N . LEU A 1 88 ? 4.606 -9.463 -11.926 1.00 80.62 88 LEU A N 1
ATOM 694 C CA . LEU A 1 88 ? 5.877 -9.728 -12.600 1.00 80.62 88 LEU A CA 1
ATOM 695 C C . LEU A 1 88 ? 6.827 -10.544 -11.716 1.00 80.62 88 LEU A C 1
ATOM 697 O O . LEU A 1 88 ? 7.581 -11.360 -12.242 1.00 80.62 88 LEU A O 1
ATOM 701 N N . SER A 1 89 ? 6.791 -10.344 -10.394 1.00 78.12 89 SER A N 1
ATOM 702 C CA . SER A 1 89 ? 7.676 -11.032 -9.453 1.00 78.12 89 SER A CA 1
ATOM 703 C C . SER A 1 89 ? 7.287 -12.471 -9.142 1.00 78.12 89 SER A C 1
ATOM 705 O O . SER A 1 89 ? 8.155 -13.285 -8.854 1.00 78.12 89 SER A O 1
ATOM 707 N N . GLU A 1 90 ? 5.997 -12.784 -9.214 1.00 79.19 90 GLU A N 1
ATOM 708 C CA . GLU A 1 90 ? 5.482 -14.146 -9.067 1.00 79.19 90 GLU A CA 1
ATOM 709 C C . GLU A 1 90 ? 5.638 -14.947 -10.365 1.00 79.19 90 GLU A C 1
ATOM 711 O O . GLU A 1 90 ? 5.615 -16.177 -10.347 1.00 79.19 90 GLU A O 1
ATOM 716 N N . SER A 1 91 ? 5.846 -14.265 -11.498 1.00 69.88 91 SER A N 1
ATOM 717 C CA . SER A 1 91 ? 6.130 -14.934 -12.760 1.00 69.88 91 SER A CA 1
ATOM 718 C C . SER A 1 91 ? 7.575 -15.473 -12.787 1.00 69.88 91 SER A C 1
ATOM 720 O O . SER A 1 91 ? 8.524 -14.723 -12.534 1.00 69.88 91 SER A O 1
ATOM 722 N N . PRO A 1 92 ? 7.803 -16.738 -13.195 1.00 61.38 92 PRO A N 1
ATOM 723 C CA . PRO A 1 92 ? 9.149 -17.303 -13.366 1.00 61.38 92 PRO A CA 1
ATOM 724 C C . PRO A 1 92 ? 9.955 -16.634 -14.502 1.00 61.38 92 PRO A C 1
ATOM 726 O O . PRO A 1 92 ? 11.111 -16.973 -14.745 1.00 61.38 92 PRO A O 1
ATOM 729 N N . VAL A 1 93 ? 9.362 -15.655 -15.193 1.00 56.84 93 VAL A N 1
ATOM 730 C CA . VAL A 1 93 ? 9.925 -14.897 -16.323 1.00 56.84 93 VAL A CA 1
ATOM 731 C C . VAL A 1 93 ? 10.899 -13.796 -15.863 1.00 56.84 93 VAL A C 1
ATOM 733 O O . VAL A 1 93 ? 11.573 -13.167 -16.682 1.00 56.84 93 VAL A O 1
ATOM 736 N N . GLN A 1 94 ? 11.049 -13.598 -14.546 1.00 56.16 94 GLN A N 1
ATOM 737 C CA . GLN A 1 94 ? 12.007 -12.673 -13.920 1.00 56.16 94 GLN A CA 1
ATOM 738 C C . GLN A 1 94 ? 13.446 -12.772 -14.463 1.00 56.16 94 GLN A C 1
ATOM 740 O O . GLN A 1 94 ? 14.194 -11.798 -14.387 1.00 56.16 94 GLN A O 1
ATOM 745 N N . GLY A 1 95 ? 13.836 -13.913 -15.041 1.00 50.75 95 GLY A N 1
ATOM 746 C CA . GLY A 1 95 ? 15.162 -14.118 -15.621 1.00 50.75 95 GLY A CA 1
ATOM 747 C C . GLY A 1 95 ? 15.466 -13.329 -16.903 1.00 50.75 95 GLY A C 1
ATOM 748 O O . GLY A 1 95 ? 16.644 -13.095 -17.168 1.00 50.75 95 GLY A O 1
ATOM 749 N N . LEU A 1 96 ? 14.459 -12.898 -17.680 1.00 51.19 96 LEU A N 1
ATOM 750 C CA . LEU A 1 96 ? 14.677 -12.419 -19.060 1.00 51.19 96 LEU A CA 1
ATOM 751 C C . LEU A 1 96 ? 14.367 -10.936 -19.326 1.00 51.19 96 LEU A C 1
ATOM 753 O O . LEU A 1 96 ? 14.993 -10.366 -20.209 1.00 51.19 96 LEU A O 1
ATOM 757 N N . MET A 1 97 ? 13.453 -10.284 -18.596 1.00 54.22 97 MET A N 1
ATOM 758 C CA . MET A 1 97 ? 12.936 -8.960 -19.019 1.00 54.22 97 MET A CA 1
ATOM 759 C C . MET A 1 97 ? 13.437 -7.753 -18.202 1.00 54.22 97 MET A C 1
ATOM 761 O O . MET A 1 97 ? 13.471 -6.639 -18.716 1.00 54.22 97 MET A O 1
ATOM 765 N N . LEU A 1 98 ? 13.854 -7.925 -16.938 1.00 48.69 98 LEU A N 1
ATOM 766 C CA . LEU A 1 98 ? 14.226 -6.787 -16.070 1.00 48.69 98 LEU A CA 1
ATOM 767 C C . LEU A 1 98 ? 15.727 -6.434 -16.101 1.00 48.69 98 LEU A C 1
ATOM 769 O O . LEU A 1 98 ? 16.128 -5.425 -15.526 1.00 48.69 98 LEU A O 1
ATOM 773 N N . ARG A 1 99 ? 16.574 -7.244 -16.750 1.00 51.19 99 ARG A N 1
ATOM 774 C CA . ARG A 1 99 ? 18.031 -7.008 -16.770 1.00 51.19 99 ARG A CA 1
ATOM 775 C C . ARG A 1 99 ? 18.465 -5.906 -17.740 1.00 51.19 99 ARG A C 1
ATOM 777 O O . ARG A 1 99 ? 19.495 -5.281 -17.500 1.00 51.19 99 ARG A O 1
ATOM 784 N N . ASP A 1 100 ? 17.673 -5.614 -18.770 1.00 46.72 100 ASP A N 1
ATOM 785 C CA . ASP A 1 100 ? 18.085 -4.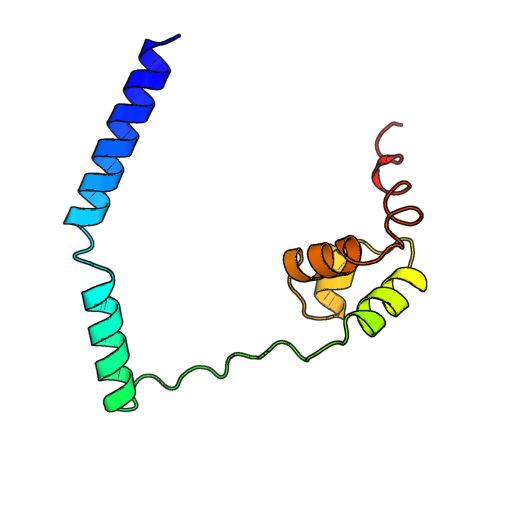668 -19.816 1.00 46.72 100 ASP A CA 1
ATOM 786 C C . ASP A 1 100 ? 17.739 -3.204 -19.505 1.00 46.72 100 ASP A C 1
ATOM 788 O O . ASP A 1 100 ? 18.427 -2.296 -19.968 1.00 46.72 100 ASP A O 1
ATOM 792 N N . VAL A 1 101 ? 16.748 -2.934 -18.646 1.00 48.31 101 VAL A N 1
ATOM 793 C CA . VAL A 1 101 ? 16.396 -1.550 -18.262 1.00 48.31 101 VAL A CA 1
ATOM 794 C C . VAL A 1 101 ? 17.415 -0.944 -17.290 1.00 48.31 101 VAL A C 1
ATOM 796 O O . VAL A 1 101 ? 17.640 0.264 -17.305 1.00 48.31 101 VAL A O 1
ATOM 799 N N . THR A 1 102 ? 18.085 -1.755 -16.466 1.00 42.16 102 THR A N 1
ATOM 800 C CA . THR A 1 102 ? 19.073 -1.255 -15.490 1.00 42.16 102 THR A CA 1
ATOM 801 C C . THR A 1 102 ? 20.458 -1.006 -16.094 1.00 42.16 102 THR A C 1
ATOM 803 O O . THR A 1 102 ? 21.302 -0.410 -15.432 1.00 42.16 102 THR A O 1
ATOM 806 N N . ARG A 1 103 ? 20.709 -1.428 -17.342 1.00 45.12 103 ARG A N 1
ATOM 807 C CA . ARG A 1 103 ? 22.029 -1.322 -17.989 1.00 45.12 103 ARG A CA 1
ATOM 808 C C . ARG A 1 103 ? 22.190 -0.107 -18.913 1.00 45.12 103 ARG A C 1
ATOM 810 O O . ARG A 1 103 ? 23.290 0.141 -19.385 1.00 45.12 103 ARG A O 1
ATOM 817 N N . GLY A 1 104 ? 21.122 0.661 -19.148 1.00 42.50 104 GLY A N 1
ATOM 818 C CA . GLY A 1 104 ? 21.118 1.824 -20.048 1.00 42.50 104 GLY A CA 1
ATOM 819 C C . GLY A 1 104 ? 21.433 3.182 -19.405 1.00 42.50 104 GLY A C 1
ATOM 820 O O . GLY A 1 104 ? 21.279 4.197 -20.071 1.00 42.50 104 GLY A O 1
ATOM 821 N N . ALA A 1 105 ? 21.831 3.230 -18.129 1.00 41.94 105 ALA A N 1
ATOM 822 C CA . ALA A 1 105 ? 22.140 4.472 -17.405 1.00 41.94 105 ALA A CA 1
ATOM 823 C C . ALA A 1 105 ? 23.637 4.591 -17.069 1.00 41.94 105 ALA A C 1
ATOM 825 O O . ALA A 1 105 ? 24.018 4.928 -15.947 1.00 41.94 105 ALA A O 1
ATOM 826 N N . THR A 1 106 ? 24.504 4.248 -18.021 1.00 41.91 106 THR A N 1
ATOM 827 C CA . THR A 1 106 ? 25.943 4.529 -17.930 1.00 41.91 106 THR A CA 1
ATOM 828 C C . THR A 1 106 ? 26.526 4.702 -19.330 1.00 41.91 106 THR A C 1
ATOM 830 O O . THR A 1 106 ? 27.205 3.811 -19.825 1.00 41.91 106 THR A O 1
ATOM 833 N N . LEU A 1 107 ? 26.217 5.829 -19.971 1.00 39.75 107 LEU A N 1
ATOM 834 C CA . LEU A 1 107 ? 27.063 6.496 -20.966 1.00 39.75 107 LEU A CA 1
ATOM 835 C C . LEU A 1 107 ? 26.846 8.004 -20.835 1.00 39.75 107 LEU A C 1
ATOM 837 O O . LEU A 1 107 ? 25.662 8.406 -20.782 1.00 39.75 107 LEU A O 1
#

Sequence (107 aa):
MLLIYGEYGRKAKSAARLHRERFPARQTSLKVVKRLRETGCVTSRPRIVGRKVQPEDVLAYALAHPRSSTKMLSENCCLSKSCIWTILSESPVQGLMLRDVTRGATL

pLDDT: mean 73.05, std 13.26, range [39.75, 87.06]

Foldseek 3Di:
DVVVVVVVVVVVVVVVVVCCVVDVDPVVVVVVVVVCVVVVVDDPPPPCPQPPCDLVNLVVVCVVPLPDDLVNSCVVSVHDSVVSVVSCVPDPCVVPRPPVVVPPPDD

Organism: Araneus ventricosus (NCBI:txid182803)

Radius of gyration: 22.71 Å; chains: 1; bounding box: 55×32×48 Å